Protein AF-A0A1G0LV54-F1 (afdb_monomer)

Secondary structure (DSSP, 8-state):
---EEEEEETTEEEEEEEEEEPSTT-EEEEEEEETT---EEEEEE--TT--HHHHHHHHHHHHHHHHHHHHSPPPP----------------------

Sequence (98 aa):
MQQTFQFWHGGRTYNCKVTELDGAASGLWWSFTLGSGSERYLPFRTARGDTQANVQERVIAYHTNFMTKRAAPPPPRNNVGRPPKAKVQQQQAAAAEE

Mean predicted aligned error: 12.92 Å

pLDDT: mean 76.14, std 16.53, range [32.03, 91.19]

Structure (mmCIF, N/CA/C/O backbone):
data_AF-A0A1G0LV54-F1
#
_entry.id   AF-A0A1G0LV54-F1
#
loop_
_atom_site.group_PDB
_atom_site.id
_atom_site.type_symbol
_atom_site.label_atom_id
_atom_site.label_alt_id
_atom_site.label_comp_id
_atom_site.label_asym_id
_atom_site.label_entity_id
_atom_site.label_seq_id
_atom_site.pdbx_PDB_ins_code
_atom_site.Cartn_x
_atom_site.Cartn_y
_atom_site.Cartn_z
_atom_site.occupancy
_atom_site.B_iso_or_equiv
_atom_site.auth_seq_id
_atom_site.auth_comp_id
_atom_site.auth_asym_id
_atom_site.auth_atom_id
_atom_site.pdbx_PDB_model_num
ATOM 1 N N . MET A 1 1 ? -3.989 0.751 20.444 1.00 47.25 1 MET A N 1
ATOM 2 C CA . MET A 1 1 ? -3.613 -0.637 20.089 1.00 47.25 1 MET A CA 1
ATOM 3 C C . MET A 1 1 ? -2.942 -0.591 18.729 1.00 47.25 1 MET A C 1
ATOM 5 O O . MET A 1 1 ? -3.557 -0.107 17.790 1.00 47.25 1 MET A O 1
ATOM 9 N N . GLN A 1 2 ? -1.674 -0.982 18.635 1.00 56.88 2 GLN A N 1
ATOM 10 C CA . GLN A 1 2 ? -0.923 -0.924 17.379 1.00 56.88 2 GLN A CA 1
ATOM 11 C C . GLN A 1 2 ? -1.306 -2.140 16.529 1.00 56.88 2 GLN A C 1
ATOM 13 O O . GLN A 1 2 ? -0.984 -3.267 16.895 1.00 56.88 2 GLN A O 1
ATOM 18 N N . GLN A 1 3 ? -2.037 -1.930 15.432 1.00 77.62 3 GLN A N 1
ATOM 19 C CA . GLN A 1 3 ? -2.328 -3.001 14.479 1.00 77.62 3 GLN A CA 1
ATOM 20 C C . GLN A 1 3 ? -1.126 -3.171 13.551 1.00 77.62 3 GLN A C 1
ATOM 22 O O . GLN A 1 3 ? -0.778 -2.258 12.801 1.00 77.62 3 GLN A O 1
ATOM 27 N N . THR A 1 4 ? -0.485 -4.335 13.629 1.00 85.75 4 THR A N 1
ATOM 28 C CA . THR A 1 4 ? 0.615 -4.746 12.755 1.00 85.75 4 THR A CA 1
ATOM 29 C C . THR A 1 4 ? 0.334 -6.142 12.223 1.00 85.75 4 THR A C 1
ATOM 31 O O . THR A 1 4 ? -0.141 -7.001 12.964 1.00 85.75 4 THR A O 1
ATOM 34 N N . PHE A 1 5 ? 0.614 -6.372 10.947 1.00 89.06 5 PHE A N 1
ATOM 35 C CA . PHE A 1 5 ? 0.503 -7.687 10.327 1.00 89.06 5 PHE A CA 1
ATOM 36 C C . PHE A 1 5 ? 1.466 -7.799 9.148 1.00 89.06 5 PHE A C 1
ATOM 38 O O . PHE A 1 5 ? 1.826 -6.803 8.516 1.00 89.06 5 PHE A O 1
ATOM 45 N N . GLN A 1 6 ? 1.866 -9.029 8.842 1.00 90.69 6 GLN A N 1
ATOM 46 C CA . GLN A 1 6 ? 2.692 -9.332 7.682 1.00 90.69 6 GLN A CA 1
ATOM 47 C C . GLN A 1 6 ? 1.948 -10.255 6.726 1.00 90.69 6 GLN A C 1
ATOM 49 O O . GLN A 1 6 ? 1.203 -11.135 7.158 1.00 90.69 6 GLN A O 1
ATOM 54 N N . PHE A 1 7 ? 2.173 -10.077 5.430 1.00 90.50 7 PHE A N 1
ATOM 55 C CA . PHE A 1 7 ? 1.662 -10.988 4.411 1.00 90.50 7 PHE A CA 1
ATOM 56 C C . PHE A 1 7 ? 2.662 -11.145 3.268 1.00 90.50 7 PHE A C 1
ATOM 58 O O . PHE A 1 7 ? 3.510 -10.284 3.031 1.00 90.50 7 PHE A O 1
ATOM 65 N N . TRP A 1 8 ? 2.563 -12.262 2.554 1.00 90.81 8 TRP A N 1
ATOM 66 C CA . TRP A 1 8 ? 3.368 -12.535 1.370 1.00 90.81 8 TRP A CA 1
ATOM 67 C C . TRP A 1 8 ? 2.549 -12.261 0.112 1.00 90.81 8 TRP A C 1
ATOM 69 O O . TRP A 1 8 ? 1.428 -12.750 -0.016 1.00 90.81 8 TRP A O 1
ATOM 79 N N . HIS A 1 9 ? 3.103 -11.504 -0.832 1.00 87.56 9 HIS A N 1
ATOM 80 C CA . HIS A 1 9 ? 2.459 -11.253 -2.119 1.00 87.56 9 HIS A CA 1
ATOM 81 C C . HIS A 1 9 ? 3.505 -11.036 -3.217 1.00 87.56 9 HIS A C 1
ATOM 83 O O . HIS A 1 9 ? 4.458 -10.282 -3.034 1.00 87.56 9 HIS A O 1
ATOM 89 N N . GLY A 1 10 ? 3.342 -11.698 -4.368 1.00 81.94 10 GLY A N 1
ATOM 90 C CA . GLY A 1 10 ? 4.208 -11.488 -5.538 1.00 81.94 10 GLY A CA 1
ATOM 91 C C . GLY A 1 10 ? 5.706 -11.711 -5.280 1.00 81.94 10 GLY A C 1
ATOM 92 O O . GLY A 1 10 ? 6.533 -10.988 -5.829 1.00 81.94 10 GLY A O 1
ATOM 93 N N . GLY A 1 11 ? 6.062 -12.658 -4.402 1.00 86.25 11 GLY A N 1
ATOM 94 C CA . GLY A 1 11 ? 7.459 -12.961 -4.059 1.00 86.25 11 GLY A CA 1
ATOM 95 C C . GLY A 1 11 ? 8.111 -11.971 -3.087 1.00 86.25 11 GLY A C 1
ATOM 96 O O . GLY A 1 11 ? 9.333 -11.962 -2.955 1.00 86.25 11 GLY A O 1
ATOM 97 N N . ARG A 1 12 ? 7.324 -11.112 -2.429 1.00 87.56 12 ARG A N 1
ATOM 98 C CA . ARG A 1 12 ? 7.800 -10.139 -1.440 1.00 87.56 12 ARG A CA 1
ATOM 99 C C . ARG A 1 12 ? 6.986 -10.241 -0.156 1.00 87.56 12 ARG A C 1
ATOM 101 O O . ARG A 1 12 ? 5.773 -10.447 -0.191 1.00 87.56 12 ARG A O 1
ATOM 108 N N . THR A 1 13 ? 7.653 -10.032 0.974 1.00 91.19 13 THR A N 1
ATOM 109 C CA . THR A 1 13 ? 6.994 -9.885 2.275 1.00 91.19 13 THR A CA 1
ATOM 110 C C . THR A 1 13 ? 6.621 -8.427 2.491 1.00 91.19 13 THR A C 1
ATOM 112 O O . THR A 1 13 ? 7.474 -7.547 2.386 1.00 91.19 13 THR A O 1
ATOM 115 N N . TYR A 1 14 ? 5.365 -8.172 2.823 1.00 90.12 14 TYR A N 1
ATOM 116 C CA . TYR A 1 14 ? 4.856 -6.859 3.193 1.00 90.12 14 TYR A CA 1
ATOM 117 C C . TYR A 1 14 ? 4.640 -6.836 4.698 1.00 90.12 14 TYR A C 1
ATOM 119 O O . TYR A 1 14 ? 3.874 -7.640 5.222 1.00 90.12 14 TYR A O 1
ATOM 127 N N . ASN A 1 15 ? 5.297 -5.907 5.384 1.00 90.62 15 ASN A N 1
ATOM 128 C CA . ASN A 1 15 ? 5.099 -5.659 6.806 1.00 90.62 15 ASN A CA 1
ATOM 129 C C . ASN A 1 15 ? 4.282 -4.381 6.958 1.00 90.62 15 ASN A C 1
ATOM 131 O O . ASN A 1 15 ? 4.806 -3.293 6.728 1.00 90.62 15 ASN A O 1
ATOM 135 N N . CYS A 1 16 ? 3.005 -4.507 7.311 1.00 89.44 16 CYS A N 1
ATOM 136 C CA . CYS A 1 16 ? 2.083 -3.387 7.465 1.00 89.44 16 CYS A CA 1
ATOM 137 C C . CYS A 1 16 ? 1.874 -3.073 8.942 1.00 89.44 16 CYS A C 1
ATOM 139 O O . CYS A 1 16 ? 1.642 -3.971 9.747 1.00 89.44 16 CYS A O 1
ATOM 141 N N . LYS A 1 17 ? 1.910 -1.791 9.297 1.00 89.44 17 LYS A N 1
ATOM 142 C CA . LYS A 1 17 ? 1.622 -1.316 10.648 1.00 89.44 17 LYS A CA 1
ATOM 143 C C . LYS A 1 17 ? 0.959 0.051 10.631 1.00 89.44 17 LYS A C 1
ATOM 145 O O . LYS A 1 17 ? 1.294 0.901 9.799 1.00 89.44 17 LYS A O 1
ATOM 150 N N . VAL A 1 18 ? 0.078 0.284 11.593 1.00 89.00 18 VAL A N 1
ATOM 151 C CA . VAL A 1 18 ? -0.440 1.624 11.865 1.00 89.00 18 VAL A CA 1
ATOM 152 C C . VAL A 1 18 ? 0.651 2.437 12.555 1.00 89.00 18 VAL A C 1
ATOM 154 O O . VAL A 1 18 ? 1.140 2.054 13.617 1.00 89.00 18 VAL A O 1
ATOM 157 N N . THR A 1 19 ? 1.042 3.545 11.935 1.00 87.50 19 THR A N 1
ATOM 158 C CA . THR A 1 19 ? 1.951 4.534 12.518 1.00 87.50 19 THR A CA 1
ATOM 159 C C . THR A 1 19 ? 1.155 5.801 12.789 1.00 87.50 19 THR A C 1
ATOM 161 O O . THR A 1 19 ? 0.464 6.305 11.904 1.00 87.50 19 THR A O 1
ATOM 164 N N . GLU A 1 20 ? 1.248 6.306 14.012 1.00 86.25 20 GLU A N 1
ATOM 165 C CA . GLU A 1 20 ? 0.765 7.640 14.341 1.00 86.25 20 GLU A CA 1
ATOM 166 C C . GLU A 1 20 ? 1.786 8.666 13.846 1.00 86.25 20 GLU A C 1
ATOM 168 O O . GLU A 1 20 ? 2.991 8.516 14.062 1.00 86.25 20 GLU A O 1
ATOM 173 N N . LEU A 1 21 ? 1.307 9.649 13.093 1.00 83.31 21 LEU A N 1
ATOM 174 C CA . LEU A 1 21 ? 2.087 10.790 12.646 1.00 83.31 21 LEU A CA 1
ATOM 175 C C . LEU A 1 21 ? 1.743 11.988 13.523 1.00 83.31 21 LEU A C 1
ATOM 177 O O . LEU A 1 21 ? 0.567 12.271 13.756 1.00 83.31 21 LEU A O 1
ATOM 181 N N . ASP A 1 22 ? 2.772 12.726 13.916 1.00 78.69 22 ASP A N 1
ATOM 182 C CA . ASP A 1 22 ? 2.656 14.025 14.565 1.00 78.69 22 ASP A CA 1
ATOM 183 C C . ASP A 1 22 ? 2.948 15.146 13.554 1.00 78.69 22 ASP A C 1
ATOM 185 O O . ASP A 1 22 ? 3.802 15.009 12.675 1.00 78.69 22 ASP A O 1
ATOM 189 N N . GLY A 1 23 ? 2.221 16.264 13.652 1.00 74.31 23 GLY A N 1
ATOM 190 C CA . GLY A 1 23 ? 2.396 17.443 12.790 1.00 74.31 23 GLY A CA 1
ATOM 191 C C . GLY A 1 23 ? 1.260 17.675 11.785 1.00 74.31 23 GLY A C 1
ATOM 192 O O . GLY A 1 23 ? 0.105 17.355 12.048 1.00 74.31 23 GLY A O 1
ATOM 193 N N . ALA A 1 24 ? 1.566 18.267 10.624 1.00 69.62 24 ALA A N 1
ATOM 194 C CA . ALA A 1 24 ? 0.556 18.700 9.642 1.00 69.62 24 ALA A CA 1
ATOM 195 C C . ALA A 1 24 ? -0.317 17.554 9.084 1.00 69.62 24 ALA A C 1
ATOM 197 O O . ALA A 1 24 ? -1.451 17.778 8.668 1.00 69.62 24 ALA A O 1
ATOM 198 N N . ALA A 1 25 ? 0.200 16.324 9.103 1.00 71.25 25 ALA A N 1
ATOM 199 C CA . ALA A 1 25 ? -0.506 15.103 8.721 1.00 71.25 25 ALA A CA 1
ATOM 200 C C . ALA A 1 25 ? -0.889 14.261 9.951 1.00 71.25 25 ALA A C 1
ATOM 202 O O . ALA A 1 25 ? -0.817 13.032 9.902 1.00 71.25 25 ALA A O 1
ATOM 203 N N . SER A 1 26 ? -1.260 14.923 11.052 1.00 81.19 26 SER A N 1
ATOM 204 C CA . SER A 1 26 ? -1.507 14.284 12.344 1.00 81.19 26 SER A CA 1
ATOM 205 C C . SER A 1 26 ? -2.489 13.115 12.263 1.00 81.19 26 SER A C 1
ATOM 207 O O . SER A 1 26 ? -3.426 13.121 11.466 1.00 81.19 26 SER A O 1
ATOM 209 N N . GLY A 1 27 ? -2.304 12.094 13.093 1.00 84.75 27 GLY A N 1
ATOM 210 C CA . GLY A 1 27 ? -3.230 10.969 13.227 1.00 84.75 27 GLY A CA 1
ATOM 211 C C . GLY A 1 27 ? -2.681 9.653 12.691 1.00 84.75 27 GLY A C 1
ATOM 212 O O . GLY A 1 27 ? -1.488 9.495 12.458 1.00 84.75 27 GLY A O 1
ATOM 213 N N . LEU A 1 28 ? -3.569 8.676 12.530 1.00 88.12 28 LEU A N 1
ATOM 214 C CA . LEU A 1 28 ? -3.194 7.294 12.255 1.00 88.12 28 LEU A CA 1
ATOM 215 C C . LEU A 1 28 ? -3.084 7.033 10.750 1.00 88.12 28 LEU A C 1
ATOM 217 O O . LEU A 1 28 ? -4.015 7.285 9.979 1.00 88.12 28 LEU A O 1
ATOM 221 N N . TRP A 1 29 ? -1.943 6.495 10.334 1.00 90.62 29 TRP A N 1
ATOM 222 C CA . TRP A 1 29 ? -1.656 6.156 8.944 1.00 90.62 29 TRP A CA 1
ATOM 223 C C . TRP A 1 29 ? -1.239 4.704 8.808 1.00 90.62 29 TRP A C 1
ATOM 225 O O . TRP A 1 29 ? -0.479 4.176 9.623 1.00 90.62 29 TRP A O 1
ATOM 235 N N . TRP A 1 30 ? -1.694 4.064 7.734 1.00 90.12 30 TRP A N 1
ATOM 236 C CA . TRP A 1 30 ? -1.148 2.774 7.352 1.00 90.12 30 TRP A CA 1
ATOM 237 C C . TRP A 1 30 ? 0.229 2.990 6.758 1.00 90.12 30 TRP A C 1
ATOM 239 O O . TRP A 1 30 ? 0.394 3.715 5.780 1.00 90.12 30 TRP A O 1
ATOM 249 N N . SER A 1 31 ? 1.219 2.355 7.371 1.00 89.56 31 SER A N 1
ATOM 250 C CA . SER A 1 31 ? 2.586 2.330 6.884 1.00 89.56 31 SER A CA 1
ATOM 251 C C . SER A 1 31 ? 2.994 0.907 6.550 1.00 89.56 31 SER A C 1
ATOM 253 O O . SER A 1 31 ? 2.578 -0.023 7.240 1.00 89.56 31 SER A O 1
ATOM 255 N N . PHE A 1 32 ? 3.816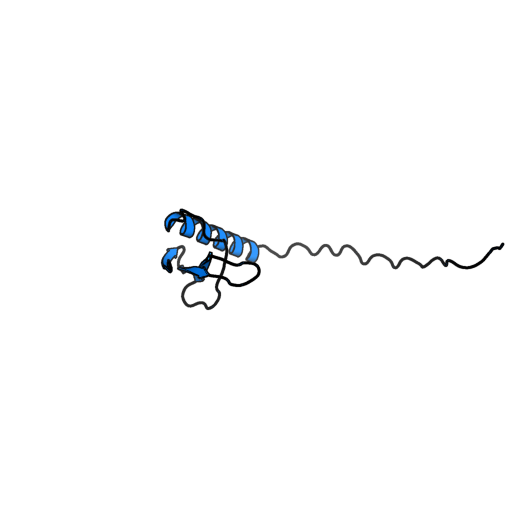 0.719 5.524 1.00 90.94 32 PHE A N 1
ATOM 256 C CA . PHE A 1 32 ? 4.361 -0.601 5.232 1.00 90.94 32 PHE A CA 1
ATOM 257 C C . PHE A 1 32 ? 5.820 -0.556 4.789 1.00 90.94 32 PHE A C 1
ATOM 259 O O . PHE A 1 32 ? 6.290 0.449 4.250 1.00 90.94 32 PHE A O 1
ATOM 266 N N . THR A 1 33 ? 6.523 -1.659 5.029 1.00 90.25 33 THR A N 1
ATOM 267 C CA . THR A 1 33 ? 7.882 -1.917 4.542 1.00 90.25 33 THR A CA 1
ATOM 268 C C . THR A 1 33 ? 7.915 -3.226 3.758 1.00 90.25 33 THR A C 1
ATOM 270 O O . THR A 1 33 ? 7.093 -4.123 3.967 1.00 90.25 33 THR A O 1
ATOM 273 N N . LEU A 1 34 ? 8.859 -3.331 2.824 1.00 88.62 34 LEU A N 1
ATOM 274 C CA . LEU A 1 34 ? 9.071 -4.529 2.014 1.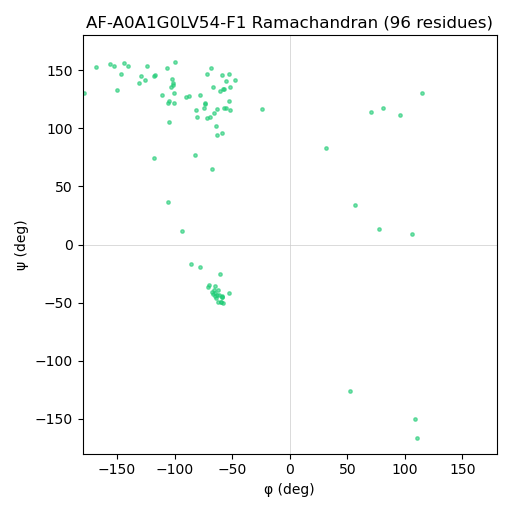00 88.62 34 LEU A CA 1
ATOM 275 C C . LEU A 1 34 ? 10.256 -5.321 2.569 1.00 88.62 34 LEU A C 1
ATOM 277 O O . LEU A 1 34 ? 11.369 -4.800 2.622 1.00 88.62 34 LEU A O 1
ATOM 281 N N . GLY A 1 35 ? 10.033 -6.579 2.948 1.00 83.56 35 GLY A N 1
ATOM 282 C CA . GLY A 1 35 ? 11.073 -7.487 3.436 1.00 83.56 35 GLY A CA 1
ATOM 283 C C . GLY A 1 35 ? 11.897 -6.885 4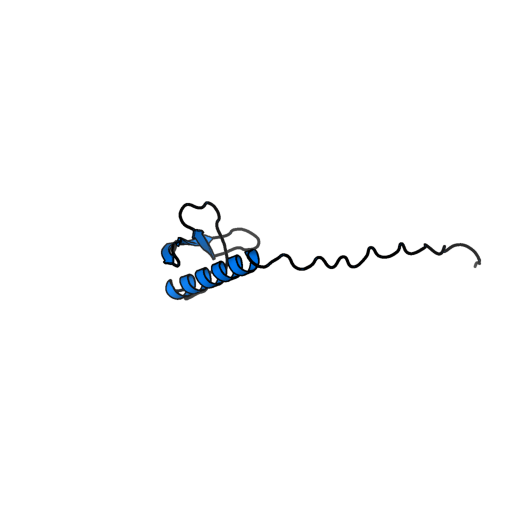.578 1.00 83.56 35 GLY A C 1
ATOM 284 O O . GLY A 1 35 ? 11.340 -6.434 5.578 1.00 83.56 35 GLY A O 1
ATOM 285 N N . SER A 1 36 ? 13.220 -6.874 4.401 1.00 75.00 36 SER A N 1
ATOM 286 C CA . SER A 1 36 ? 14.215 -6.270 5.301 1.00 75.00 36 SER A CA 1
ATOM 287 C C . SER A 1 36 ? 14.592 -4.827 4.931 1.00 75.00 36 SER A C 1
ATOM 289 O O . SER A 1 36 ? 15.573 -4.291 5.443 1.00 75.00 36 SER A O 1
ATOM 291 N N . GLY A 1 37 ? 13.847 -4.191 4.023 1.00 72.88 37 GLY A N 1
ATOM 292 C CA . GLY A 1 37 ? 14.117 -2.826 3.586 1.00 72.88 37 GLY A CA 1
ATOM 293 C C . GLY A 1 37 ? 13.857 -1.780 4.674 1.00 72.88 37 GLY A C 1
ATOM 294 O O . GLY A 1 37 ? 12.991 -1.947 5.534 1.00 72.88 37 GLY A O 1
ATOM 295 N N . SER A 1 38 ? 14.586 -0.664 4.595 1.00 75.88 38 SER A N 1
ATOM 296 C CA . SER A 1 38 ? 14.410 0.510 5.462 1.00 75.88 38 SER A CA 1
ATOM 297 C C . SER A 1 38 ? 13.343 1.487 4.956 1.00 75.88 38 SER A C 1
ATOM 299 O O . SER A 1 38 ? 12.872 2.333 5.717 1.00 75.88 38 SER A O 1
ATOM 301 N N . GLU A 1 39 ? 12.945 1.381 3.686 1.00 79.00 39 GLU A N 1
ATOM 302 C CA . GLU A 1 39 ? 12.006 2.315 3.069 1.00 79.00 39 GLU A CA 1
ATOM 303 C C . GLU A 1 39 ? 10.576 2.051 3.560 1.00 79.00 39 GLU A C 1
ATOM 305 O O . GLU A 1 39 ? 10.011 0.969 3.369 1.00 79.00 39 GLU A O 1
ATOM 310 N N . ARG A 1 40 ? 10.006 3.053 4.237 1.00 84.31 40 ARG A N 1
ATOM 311 C CA . ARG A 1 40 ? 8.644 3.035 4.773 1.00 84.31 40 ARG A CA 1
ATOM 312 C C . ARG A 1 40 ? 7.748 3.897 3.902 1.00 84.31 40 ARG A C 1
ATOM 314 O O . ARG A 1 40 ? 7.975 5.098 3.777 1.00 84.31 40 ARG A O 1
ATOM 321 N N . TYR A 1 41 ? 6.680 3.303 3.396 1.00 85.50 41 TYR A N 1
ATOM 322 C CA . TYR A 1 41 ? 5.660 4.021 2.641 1.00 85.50 41 TYR A CA 1
ATOM 323 C C . TYR A 1 41 ? 4.447 4.291 3.524 1.00 85.50 41 TYR A C 1
ATOM 325 O O . TYR A 1 41 ? 4.034 3.406 4.271 1.00 85.50 41 TYR A O 1
ATOM 333 N N . LEU A 1 42 ? 3.869 5.492 3.420 1.00 86.25 42 LEU A N 1
ATOM 334 C CA . LEU A 1 42 ? 2.627 5.888 4.095 1.00 86.25 42 LEU A CA 1
ATOM 335 C C . LEU A 1 42 ? 1.550 6.223 3.052 1.00 86.25 42 LEU A C 1
ATOM 337 O O . LEU A 1 42 ? 1.297 7.395 2.778 1.00 86.25 42 LEU A O 1
ATOM 341 N N . PRO A 1 43 ? 0.959 5.210 2.396 1.00 80.62 43 PRO A N 1
ATOM 342 C CA . PRO A 1 43 ? 0.089 5.431 1.245 1.00 80.62 43 PRO A CA 1
ATOM 343 C C . PRO A 1 43 ? -1.258 6.084 1.590 1.00 80.62 43 PRO A C 1
ATOM 345 O O . PRO A 1 43 ? -1.770 6.855 0.781 1.00 80.62 43 PRO A O 1
ATOM 348 N N . PHE A 1 44 ? -1.860 5.779 2.746 1.00 83.88 44 PHE A N 1
ATOM 349 C CA . PHE A 1 44 ? -3.175 6.308 3.121 1.00 83.88 44 PHE A CA 1
ATOM 350 C C . PHE A 1 44 ? -3.405 6.330 4.639 1.00 83.88 44 PHE A C 1
ATOM 352 O O . PHE A 1 44 ? -2.815 5.563 5.403 1.00 83.88 44 PHE A O 1
ATOM 359 N N . ARG A 1 45 ? -4.299 7.228 5.063 1.00 87.31 45 ARG A N 1
ATOM 360 C CA . ARG A 1 45 ? -4.757 7.385 6.450 1.00 87.31 45 ARG A CA 1
ATOM 361 C C . ARG A 1 45 ? -5.663 6.215 6.845 1.00 87.31 45 ARG A C 1
ATOM 363 O O . ARG A 1 45 ? -6.396 5.705 5.995 1.00 87.31 45 ARG A O 1
ATOM 370 N N . THR A 1 46 ? -5.624 5.796 8.109 1.00 86.19 46 THR A N 1
ATOM 371 C CA . THR A 1 46 ? -6.503 4.722 8.596 1.00 86.19 46 THR A CA 1
ATOM 372 C C . THR A 1 46 ? -7.955 5.188 8.586 1.00 86.19 46 THR A C 1
ATOM 374 O O . THR A 1 46 ? -8.258 6.292 9.049 1.00 86.19 46 THR A O 1
ATOM 377 N N . ALA A 1 47 ? -8.853 4.338 8.112 1.00 82.94 47 ALA A N 1
ATOM 378 C CA . ALA A 1 47 ? -10.288 4.537 8.149 1.00 82.94 47 ALA A CA 1
ATOM 379 C C . ALA A 1 47 ? -10.939 3.628 9.198 1.00 82.94 47 ALA A C 1
ATOM 381 O O . ALA A 1 47 ? -10.472 2.532 9.519 1.00 82.94 47 ALA A O 1
ATOM 382 N N . ARG A 1 48 ? -12.067 4.089 9.737 1.00 75.44 48 ARG A N 1
ATOM 383 C CA . ARG A 1 48 ? -12.856 3.331 10.705 1.00 75.44 48 ARG A CA 1
ATOM 384 C C . ARG A 1 48 ? -13.538 2.171 9.970 1.00 75.44 48 ARG A C 1
ATOM 386 O O . ARG A 1 48 ? -14.430 2.404 9.163 1.00 75.44 48 ARG A O 1
ATOM 393 N N . GLY A 1 49 ? -13.082 0.945 10.229 1.00 80.62 49 GLY A N 1
ATOM 394 C CA . GLY A 1 49 ? -13.496 -0.256 9.492 1.00 80.62 49 GLY A CA 1
ATOM 395 C C . GLY A 1 49 ? -12.439 -0.805 8.530 1.00 80.62 49 GLY A C 1
ATOM 396 O O . GLY A 1 49 ? -12.747 -1.717 7.766 1.00 80.62 49 GLY A O 1
ATOM 397 N N . ASP A 1 50 ? -11.204 -0.290 8.560 1.00 81.25 50 ASP A N 1
ATOM 398 C CA . ASP A 1 50 ? -10.094 -0.944 7.867 1.00 81.25 50 ASP A CA 1
ATOM 399 C C . ASP A 1 50 ? -9.933 -2.382 8.375 1.00 81.25 50 ASP A C 1
ATOM 401 O O . ASP A 1 50 ? -9.647 -2.635 9.547 1.00 81.25 50 ASP A O 1
ATOM 405 N N . THR A 1 51 ? -10.126 -3.331 7.466 1.00 85.69 51 THR A N 1
ATOM 406 C CA . THR A 1 51 ? -9.837 -4.744 7.687 1.00 85.69 51 THR A CA 1
ATOM 407 C C . THR A 1 51 ? -8.496 -5.092 7.060 1.00 85.69 51 THR A C 1
ATOM 409 O O . THR A 1 51 ? -8.050 -4.447 6.109 1.00 85.69 51 THR A O 1
ATOM 412 N N . GLN A 1 52 ? -7.867 -6.158 7.554 1.00 84.12 52 GLN A N 1
ATOM 413 C CA . GLN A 1 52 ? -6.604 -6.650 7.004 1.00 84.12 52 GLN A CA 1
ATOM 414 C C . GLN A 1 52 ? -6.686 -6.881 5.484 1.00 84.12 52 GLN A C 1
ATOM 416 O O . GLN A 1 52 ? -5.774 -6.486 4.763 1.00 84.12 52 GLN A O 1
ATOM 421 N N . ALA A 1 53 ? -7.793 -7.452 4.996 1.00 87.00 53 ALA A N 1
ATOM 422 C CA . ALA A 1 53 ? -8.002 -7.724 3.574 1.00 87.00 53 ALA A CA 1
ATOM 423 C C . ALA A 1 53 ? -8.058 -6.438 2.729 1.00 87.00 53 ALA A C 1
ATOM 425 O O . ALA A 1 53 ? -7.378 -6.343 1.709 1.00 87.00 53 ALA A O 1
ATOM 426 N N . ASN A 1 54 ? -8.802 -5.423 3.184 1.00 88.50 54 ASN A N 1
ATOM 427 C CA . ASN A 1 54 ? -8.920 -4.152 2.466 1.00 88.50 54 ASN A CA 1
ATOM 428 C C . ASN A 1 54 ? -7.582 -3.392 2.448 1.00 88.50 54 ASN A C 1
ATOM 430 O O . ASN A 1 54 ? -7.147 -2.879 1.418 1.00 88.50 54 ASN A O 1
ATOM 434 N N . VAL A 1 55 ? -6.874 -3.367 3.582 1.00 88.12 55 VAL A N 1
ATOM 435 C CA . VAL A 1 55 ? -5.553 -2.727 3.674 1.00 88.12 55 VAL A CA 1
ATOM 436 C C . VAL A 1 55 ? -4.545 -3.434 2.768 1.00 88.12 55 VAL A C 1
ATOM 438 O O . VAL A 1 55 ? -3.804 -2.763 2.051 1.00 88.12 55 VAL A O 1
ATOM 441 N N . GLN A 1 56 ? -4.544 -4.770 2.750 1.00 89.38 56 GLN A N 1
ATOM 442 C CA . GLN A 1 56 ? -3.687 -5.566 1.874 1.00 89.38 56 GLN A CA 1
ATOM 443 C C . GLN A 1 56 ? -3.921 -5.230 0.395 1.00 89.38 56 GLN A C 1
ATOM 445 O O . GLN A 1 56 ? -2.957 -4.930 -0.312 1.00 89.38 56 GLN A O 1
ATOM 450 N N . GLU A 1 57 ? -5.174 -5.219 -0.066 1.00 90.44 57 GLU A N 1
ATOM 451 C CA . GLU A 1 57 ? -5.510 -4.895 -1.458 1.00 90.44 57 GLU A CA 1
ATOM 452 C C . GLU A 1 57 ? -5.032 -3.487 -1.843 1.00 90.44 57 GLU A C 1
ATOM 454 O O . GLU A 1 57 ? -4.366 -3.303 -2.867 1.00 90.44 57 GLU A O 1
ATOM 459 N N . ARG A 1 58 ? -5.272 -2.494 -0.979 1.00 90.12 58 ARG A N 1
ATOM 460 C CA . ARG A 1 58 ? -4.854 -1.105 -1.220 1.00 90.12 58 ARG A CA 1
ATOM 461 C C . ARG A 1 58 ? -3.334 -0.941 -1.231 1.00 90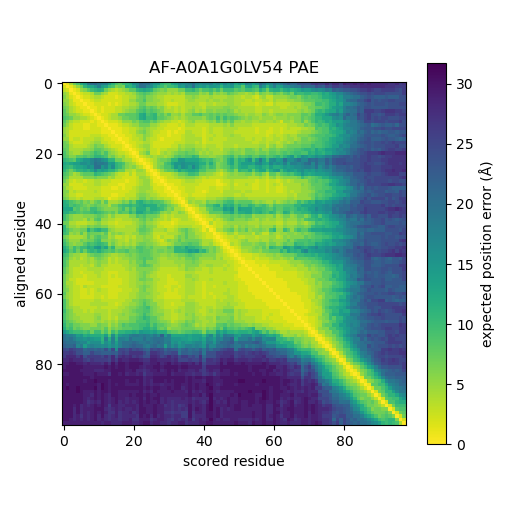.12 58 ARG A C 1
ATOM 463 O O . ARG A 1 58 ? -2.814 -0.188 -2.056 1.00 90.12 58 ARG A O 1
ATOM 470 N N . VAL A 1 59 ? -2.610 -1.638 -0.352 1.00 89.69 59 VAL A N 1
ATOM 471 C CA . VAL A 1 59 ? -1.134 -1.635 -0.323 1.00 89.69 59 VAL A CA 1
ATOM 472 C C . VAL A 1 59 ? -0.565 -2.258 -1.598 1.00 89.69 59 VAL A C 1
ATOM 474 O O . VAL A 1 59 ? 0.349 -1.688 -2.201 1.00 89.69 59 VAL A O 1
ATOM 477 N N . ILE A 1 60 ? -1.125 -3.385 -2.045 1.00 89.25 60 ILE A N 1
ATOM 478 C CA . ILE A 1 60 ? -0.722 -4.042 -3.294 1.00 89.25 60 ILE A CA 1
ATOM 479 C C . ILE A 1 60 ? -0.986 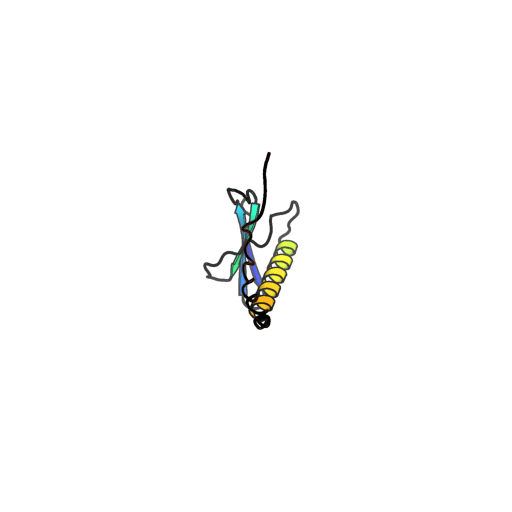-3.114 -4.483 1.00 89.25 60 ILE A C 1
ATOM 481 O O . ILE A 1 60 ? -0.075 -2.870 -5.274 1.00 89.25 60 ILE A O 1
ATOM 485 N N . ALA A 1 61 ? -2.189 -2.543 -4.585 1.00 90.50 61 ALA A N 1
ATOM 486 C CA . ALA A 1 61 ? -2.554 -1.623 -5.660 1.00 90.50 61 ALA A CA 1
ATOM 487 C C . ALA A 1 61 ? -1.640 -0.386 -5.700 1.00 90.50 61 ALA A C 1
ATOM 489 O O . ALA A 1 61 ? -1.154 -0.003 -6.768 1.00 90.50 61 ALA A O 1
ATOM 490 N N . TYR A 1 62 ? -1.348 0.206 -4.536 1.00 90.19 62 TYR A N 1
ATOM 491 C CA . TYR A 1 62 ? -0.414 1.325 -4.418 1.00 90.19 62 TYR A CA 1
ATOM 492 C C . TYR A 1 62 ? 0.985 0.947 -4.913 1.00 90.19 62 TYR A C 1
ATOM 494 O O . TYR 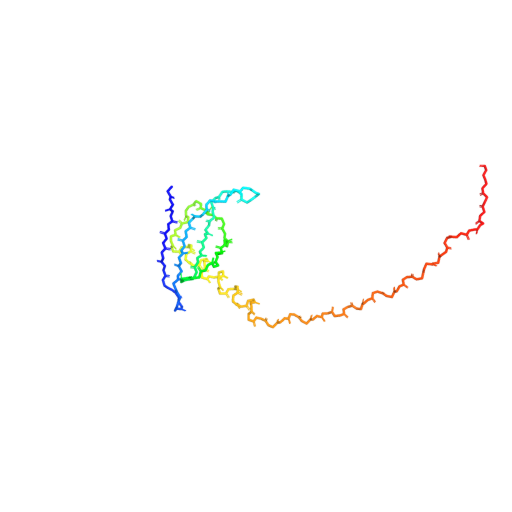A 1 62 ? 1.560 1.660 -5.736 1.00 90.19 62 TYR A O 1
ATOM 502 N N . HIS A 1 63 ? 1.523 -0.183 -4.448 1.00 86.94 63 HIS A N 1
ATOM 503 C CA . HIS A 1 63 ? 2.864 -0.625 -4.819 1.00 86.94 63 HIS A CA 1
ATOM 504 C C . HIS A 1 63 ? 2.965 -0.961 -6.313 1.00 86.94 63 HIS A C 1
ATOM 506 O O . HIS A 1 63 ? 3.931 -0.564 -6.964 1.00 86.94 63 HIS A O 1
ATOM 512 N N . THR A 1 64 ? 1.960 -1.633 -6.878 1.00 88.62 64 THR A N 1
ATOM 513 C CA . THR A 1 64 ? 1.896 -1.917 -8.318 1.00 88.62 64 THR A CA 1
ATOM 514 C C . THR A 1 64 ? 1.894 -0.623 -9.123 1.00 88.62 64 THR A C 1
ATOM 516 O O . THR A 1 64 ? 2.739 -0.461 -9.997 1.00 88.62 64 THR A O 1
ATOM 519 N N . ASN A 1 65 ? 1.038 0.344 -8.778 1.00 88.31 65 ASN A N 1
ATOM 520 C CA . ASN A 1 65 ? 0.997 1.639 -9.461 1.00 88.31 65 ASN A CA 1
ATOM 521 C C . ASN A 1 65 ? 2.321 2.413 -9.317 1.00 88.31 65 ASN A C 1
ATOM 523 O O . ASN A 1 65 ? 2.800 3.022 -10.271 1.00 88.31 65 ASN A O 1
ATOM 527 N N . PHE A 1 66 ? 2.952 2.364 -8.141 1.00 85.81 66 PHE A N 1
ATOM 528 C CA . PHE A 1 66 ? 4.264 2.972 -7.919 1.00 85.81 66 PHE A CA 1
ATOM 529 C C . PHE A 1 66 ? 5.340 2.356 -8.823 1.00 85.81 66 PHE A C 1
ATOM 531 O O . PHE A 1 66 ? 6.118 3.086 -9.439 1.00 85.81 66 PHE A O 1
ATOM 538 N N . MET A 1 67 ? 5.347 1.028 -8.964 1.00 85.56 67 MET A N 1
ATOM 539 C CA . MET A 1 67 ? 6.261 0.328 -9.869 1.00 85.56 67 MET A CA 1
ATOM 540 C C . MET A 1 67 ? 5.958 0.629 -11.336 1.00 85.56 67 MET A C 1
ATOM 542 O O . MET A 1 67 ? 6.891 0.885 -12.091 1.00 85.56 67 MET A O 1
ATOM 546 N N . THR A 1 68 ? 4.686 0.693 -11.737 1.00 86.62 68 THR A N 1
ATOM 547 C CA . THR A 1 68 ? 4.292 1.100 -13.095 1.00 86.62 68 THR A CA 1
ATOM 548 C C . THR A 1 68 ? 4.786 2.508 -13.417 1.00 86.62 68 THR A C 1
ATOM 550 O O . THR A 1 68 ? 5.372 2.721 -14.473 1.00 86.62 68 THR A O 1
ATOM 553 N N . LYS A 1 69 ? 4.627 3.464 -12.494 1.00 84.50 69 LYS A N 1
ATOM 554 C CA . LYS A 1 69 ? 5.132 4.837 -12.663 1.00 84.50 69 LYS A CA 1
ATOM 555 C C . LYS A 1 69 ? 6.655 4.905 -12.724 1.00 84.50 69 LYS A C 1
ATOM 557 O O . LYS A 1 69 ? 7.186 5.722 -13.464 1.00 84.50 69 LYS A O 1
ATOM 562 N N . ARG A 1 70 ? 7.357 4.061 -11.961 1.00 82.12 70 ARG A N 1
ATOM 563 C CA . ARG A 1 70 ? 8.824 3.955 -12.016 1.00 82.12 70 ARG A CA 1
ATOM 564 C C . ARG A 1 70 ? 9.328 3.305 -13.302 1.00 82.12 70 ARG A C 1
ATOM 566 O O . ARG A 1 70 ? 10.389 3.683 -13.780 1.00 82.12 70 ARG A O 1
ATOM 573 N N . ALA A 1 71 ? 8.606 2.312 -13.811 1.00 85.12 71 ALA A N 1
ATOM 574 C CA . ALA A 1 71 ? 8.943 1.612 -15.045 1.00 85.12 71 ALA A CA 1
ATOM 575 C C . ALA A 1 71 ? 8.558 2.415 -16.297 1.00 85.12 71 ALA A C 1
ATOM 577 O O . ALA A 1 71 ? 9.080 2.144 -17.376 1.00 85.12 71 ALA A O 1
ATOM 578 N N . ALA A 1 72 ? 7.650 3.387 -16.165 1.00 80.12 72 ALA A N 1
ATOM 579 C CA . ALA A 1 72 ? 7.282 4.265 -17.259 1.00 80.12 72 ALA A CA 1
ATOM 580 C C . ALA A 1 72 ? 8.513 5.056 -17.739 1.00 80.12 72 ALA A C 1
ATOM 582 O O . ALA A 1 72 ? 9.239 5.624 -16.915 1.00 80.12 72 ALA A O 1
ATOM 583 N N . PRO A 1 73 ? 8.762 5.117 -19.059 1.00 74.75 73 PRO A N 1
ATOM 584 C CA . PRO A 1 73 ? 9.817 5.961 -19.593 1.00 74.75 73 PRO A CA 1
ATOM 585 C C . PRO A 1 73 ? 9.557 7.425 -19.202 1.00 74.75 73 PRO A C 1
ATOM 587 O O . PRO A 1 73 ? 8.393 7.836 -19.117 1.00 74.75 73 PRO A O 1
ATOM 590 N N . PRO A 1 74 ? 10.614 8.224 -18.954 1.00 71.44 74 PRO A N 1
ATOM 591 C CA . PRO A 1 74 ? 10.457 9.632 -18.626 1.00 71.44 74 PRO A CA 1
ATOM 592 C C . PRO A 1 74 ? 9.581 10.315 -19.680 1.00 71.44 74 PRO A C 1
ATOM 594 O O . PRO A 1 74 ? 9.794 10.072 -20.874 1.00 71.44 74 PRO A O 1
ATOM 597 N N . PRO A 1 75 ? 8.613 11.161 -19.280 1.00 70.50 75 PRO A N 1
ATOM 598 C CA . PRO A 1 75 ? 7.839 11.907 -20.256 1.00 70.50 75 PRO A CA 1
ATOM 599 C C . PRO A 1 75 ? 8.810 12.693 -21.148 1.00 70.50 75 PRO A C 1
ATOM 601 O O . PRO A 1 75 ? 9.819 13.203 -20.638 1.00 70.50 75 PRO A O 1
ATOM 604 N N . PRO A 1 76 ? 8.547 12.785 -22.466 1.00 71.00 76 PRO A N 1
ATOM 605 C CA . PRO A 1 76 ? 9.376 13.588 -23.348 1.00 71.00 76 PRO A CA 1
ATOM 606 C C . PRO A 1 76 ? 9.473 14.989 -22.747 1.00 71.00 76 PRO A C 1
ATOM 608 O O . PRO A 1 76 ? 8.462 15.622 -22.440 1.00 71.00 76 PRO A O 1
ATOM 611 N N . ARG A 1 77 ? 10.703 15.453 -22.499 1.00 68.56 77 ARG A N 1
ATOM 612 C CA . ARG A 1 77 ? 10.933 16.825 -22.048 1.00 68.56 77 ARG A CA 1
ATOM 613 C C . ARG A 1 77 ? 10.470 17.714 -23.186 1.00 68.56 77 ARG A C 1
ATOM 615 O O . ARG A 1 77 ? 11.180 17.860 -24.180 1.00 68.56 77 ARG A O 1
ATOM 622 N N . ASN A 1 78 ? 9.287 18.299 -23.045 1.00 65.81 78 ASN A N 1
ATOM 623 C CA . ASN A 1 78 ? 8.898 19.414 -23.882 1.00 65.81 78 ASN A CA 1
ATOM 624 C C . ASN A 1 78 ? 9.892 20.534 -23.560 1.00 65.81 78 ASN A C 1
ATOM 626 O O . ASN A 1 78 ? 9.718 21.279 -22.596 1.00 65.81 78 ASN A O 1
ATOM 630 N N . ASN A 1 79 ? 10.959 20.628 -24.354 1.00 62.56 79 ASN A N 1
ATOM 631 C CA . ASN A 1 79 ? 11.790 21.816 -24.466 1.00 62.56 79 ASN A CA 1
ATOM 632 C C . ASN A 1 79 ? 10.924 22.901 -25.128 1.00 62.56 79 ASN A C 1
ATOM 634 O O . ASN A 1 79 ? 11.167 23.299 -26.264 1.00 62.56 79 ASN A O 1
ATOM 638 N N . VAL A 1 80 ? 9.858 23.332 -24.445 1.00 61.47 80 VAL A N 1
ATOM 639 C CA . VAL A 1 80 ? 9.133 24.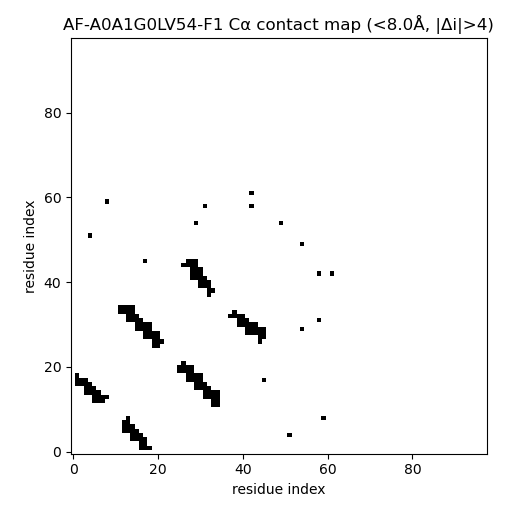541 -24.814 1.00 61.47 80 VAL A CA 1
ATOM 640 C C . VAL A 1 80 ? 10.127 25.657 -24.568 1.00 61.47 80 VAL A C 1
ATOM 642 O O . VAL A 1 80 ? 10.614 25.841 -23.451 1.00 61.47 80 VAL A O 1
ATOM 645 N N . GLY A 1 81 ? 10.532 26.275 -25.671 1.00 54.62 81 GLY A N 1
ATOM 646 C CA . GLY A 1 81 ? 11.652 27.185 -25.735 1.00 54.62 81 GLY A CA 1
ATOM 647 C C . GLY A 1 81 ? 11.622 28.218 -24.621 1.00 54.62 81 GLY A C 1
ATOM 648 O O . GLY A 1 81 ? 10.585 28.774 -24.267 1.00 54.62 81 GLY A O 1
ATOM 649 N N . ARG A 1 82 ? 12.821 28.498 -24.115 1.00 58.09 82 ARG A N 1
ATOM 650 C CA . ARG A 1 82 ? 13.203 29.804 -23.589 1.00 58.09 82 ARG A CA 1
ATOM 651 C C . ARG A 1 82 ? 12.328 30.897 -24.232 1.00 58.09 82 ARG A C 1
ATOM 653 O O . ARG A 1 82 ? 12.424 31.060 -25.451 1.00 58.09 82 ARG A O 1
ATOM 660 N N . PRO A 1 83 ? 11.504 31.639 -23.473 1.00 60.19 83 PRO A N 1
ATOM 661 C CA . PRO A 1 83 ? 10.810 32.778 -24.050 1.00 60.19 83 PRO A CA 1
ATOM 662 C C . PRO A 1 83 ? 11.871 33.737 -24.618 1.00 60.19 83 PRO A C 1
ATOM 664 O O . PRO A 1 83 ? 12.891 33.969 -23.951 1.00 60.19 83 PRO A O 1
ATOM 667 N N . PRO A 1 84 ? 11.716 34.260 -25.849 1.00 56.56 84 PRO A N 1
ATOM 668 C CA . PRO A 1 84 ? 12.618 35.291 -26.337 1.00 56.56 84 PRO A CA 1
ATOM 669 C C . PRO A 1 84 ? 12.568 36.461 -25.351 1.00 56.56 84 PRO A C 1
ATOM 671 O O . PRO A 1 84 ? 11.495 36.851 -24.893 1.00 56.56 84 PRO A O 1
ATOM 674 N N . LYS A 1 85 ? 13.743 36.987 -24.977 1.00 53.91 85 LYS A N 1
ATOM 675 C CA . LYS A 1 85 ? 13.852 38.144 -24.083 1.00 53.91 85 LYS A CA 1
ATOM 676 C C . LYS A 1 85 ? 12.973 39.263 -24.642 1.00 53.91 85 LYS A C 1
ATOM 678 O O . LYS A 1 85 ? 13.254 39.762 -25.731 1.00 53.91 85 LYS A O 1
ATOM 683 N N . ALA A 1 86 ? 11.934 39.643 -23.902 1.00 57.62 86 ALA A N 1
ATOM 684 C CA . ALA A 1 86 ? 11.153 40.830 -24.203 1.00 57.62 86 ALA A CA 1
ATOM 685 C C . ALA A 1 86 ? 12.122 42.018 -24.275 1.00 57.62 86 ALA A C 1
ATOM 687 O O . ALA A 1 86 ? 12.827 42.310 -23.305 1.00 57.62 86 ALA A O 1
ATOM 688 N N . LYS A 1 87 ? 12.222 42.661 -25.444 1.00 48.81 87 LYS A N 1
ATOM 689 C CA . LYS A 1 87 ? 12.909 43.946 -25.543 1.00 48.81 87 LYS A CA 1
ATOM 690 C C . LYS A 1 87 ? 12.113 44.923 -24.689 1.00 48.81 87 LYS A C 1
ATOM 692 O O . LYS A 1 87 ? 10.948 45.183 -24.966 1.00 48.81 87 LYS A O 1
ATOM 697 N N . VAL A 1 88 ? 12.757 45.422 -23.642 1.00 55.12 88 VAL A N 1
ATOM 698 C CA . VAL A 1 88 ? 12.313 46.581 -22.874 1.00 55.12 88 VAL A CA 1
ATOM 699 C C . VAL A 1 88 ? 12.222 47.751 -23.851 1.00 55.12 88 VAL A C 1
ATOM 701 O O . VAL A 1 88 ? 13.226 48.386 -24.163 1.00 55.12 88 VAL A O 1
ATOM 704 N N . GLN A 1 89 ? 11.025 48.014 -24.372 1.00 47.38 89 GLN A N 1
ATOM 705 C CA . GLN A 1 89 ? 10.707 49.284 -25.010 1.00 47.38 89 GLN A CA 1
ATOM 706 C C . GLN A 1 89 ? 10.345 50.262 -23.888 1.00 47.38 89 GLN A C 1
ATOM 708 O O . GLN A 1 89 ? 9.187 50.472 -23.554 1.00 47.38 89 GLN A O 1
ATOM 713 N N . GLN A 1 90 ? 11.399 50.733 -23.225 1.00 46.19 90 GLN A N 1
ATOM 714 C CA . GLN A 1 90 ? 11.627 52.139 -22.921 1.00 46.19 90 GLN A CA 1
ATOM 715 C C . GLN A 1 90 ? 10.357 52.981 -22.698 1.00 46.19 90 GLN A C 1
ATOM 717 O O . GLN A 1 90 ? 9.908 53.714 -23.572 1.00 46.19 90 GLN A O 1
ATOM 722 N N . GLN A 1 91 ? 9.827 52.928 -21.477 1.00 50.19 91 GLN A N 1
ATOM 723 C CA . GLN A 1 91 ? 9.232 54.117 -20.879 1.00 50.19 91 GLN A CA 1
ATOM 724 C C . GLN A 1 91 ? 10.378 55.085 -20.589 1.00 50.19 91 GLN A C 1
ATOM 726 O O . GLN A 1 91 ? 11.191 54.804 -19.711 1.00 50.19 91 GLN A O 1
ATOM 731 N N . GLN A 1 92 ? 10.462 56.182 -21.341 1.00 43.31 92 GLN A N 1
ATOM 732 C CA . GLN A 1 92 ? 10.738 57.516 -20.801 1.00 43.31 92 GLN A CA 1
ATOM 733 C C . GLN A 1 92 ? 10.740 58.576 -21.906 1.00 43.31 92 GLN A C 1
ATOM 735 O O . GLN A 1 92 ? 11.464 58.457 -22.890 1.00 43.31 92 GLN A O 1
ATOM 740 N N . ALA A 1 93 ? 9.989 59.636 -21.599 1.00 40.06 93 ALA A N 1
ATOM 741 C CA . ALA A 1 93 ? 10.125 61.031 -22.013 1.00 40.06 93 ALA A CA 1
ATOM 742 C C . ALA A 1 93 ? 9.000 61.593 -22.899 1.00 40.06 93 ALA A C 1
ATOM 744 O O . ALA A 1 93 ? 8.665 61.045 -23.943 1.00 40.06 93 ALA A O 1
ATOM 745 N N . ALA A 1 94 ? 8.536 62.764 -22.445 1.00 32.47 94 ALA A N 1
ATOM 746 C CA . ALA A 1 94 ? 7.500 63.660 -22.954 1.00 32.47 94 ALA A CA 1
ATOM 747 C C . ALA A 1 94 ? 6.054 63.251 -22.598 1.00 32.47 94 ALA A C 1
ATOM 749 O O . ALA A 1 94 ? 5.579 62.207 -23.014 1.00 32.47 94 ALA A O 1
ATOM 750 N N . ALA A 1 95 ? 5.274 64.030 -21.853 1.00 32.03 95 ALA A N 1
ATOM 751 C CA . ALA A 1 95 ? 5.505 65.361 -21.316 1.00 32.03 95 ALA A CA 1
ATOM 752 C C . ALA A 1 95 ? 4.409 65.692 -20.289 1.00 32.03 95 ALA A C 1
ATOM 754 O O . ALA A 1 95 ? 3.289 65.213 -20.430 1.00 32.03 95 ALA A O 1
ATOM 755 N N . ALA A 1 96 ? 4.787 66.566 -19.355 1.00 35.59 96 ALA A N 1
ATOM 756 C CA . ALA A 1 96 ? 4.009 67.692 -18.843 1.00 35.59 96 ALA A CA 1
ATOM 757 C C . ALA A 1 96 ? 2.785 67.389 -17.947 1.00 35.59 96 ALA A C 1
ATOM 759 O O . ALA A 1 96 ? 1.874 66.672 -18.335 1.00 35.59 96 ALA A O 1
ATOM 760 N N . GLU A 1 97 ? 2.805 67.757 -16.663 1.00 32.19 97 GLU A N 1
ATOM 761 C CA . GLU A 1 97 ? 2.770 69.124 -16.094 1.00 32.19 97 GLU A CA 1
ATOM 762 C C . GLU A 1 97 ? 1.324 69.471 -15.731 1.00 32.19 97 GLU A C 1
ATOM 764 O O . GLU A 1 97 ? 0.474 69.595 -16.606 1.00 32.19 97 GLU A O 1
ATOM 769 N N . GLU A 1 98 ? 1.068 69.565 -14.429 1.00 37.09 98 GLU A N 1
ATOM 770 C CA . GLU A 1 98 ? 0.582 70.796 -13.794 1.00 37.09 98 GLU A CA 1
ATOM 771 C C . GLU A 1 98 ? 1.115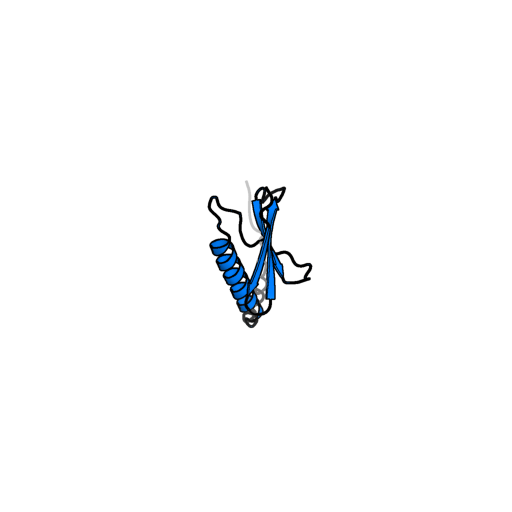 70.857 -12.357 1.00 37.09 98 GLU A C 1
ATOM 773 O O . GLU A 1 98 ? 1.143 69.794 -11.688 1.00 37.09 98 GLU A O 1
#

Foldseek 3Di:
DKDWDWDDDPNWIKTWIWDADDDPPGGTFIWIDIDPDPDIDGPGGDDDPDDPVNSVVVVVVVVVVVVVVVPDDDDPPPPPDDDPPPPPPDPDDDDDDD

Solvent-accessible surface area (backbone atoms only — not comparable to full-atom values): 6394 Å² total; per-residue (Å²): 134,82,57,68,52,73,51,78,56,97,95,41,42,39,42,36,32,54,41,77,38,83,64,99,71,54,48,54,25,40,28,36,27,50,66,90,53,86,64,70,46,70,87,46,68,65,57,98,82,72,42,74,69,60,51,49,53,51,52,51,53,51,51,51,52,52,50,52,61,68,68,44,75,78,75,82,79,76,79,70,67,81,75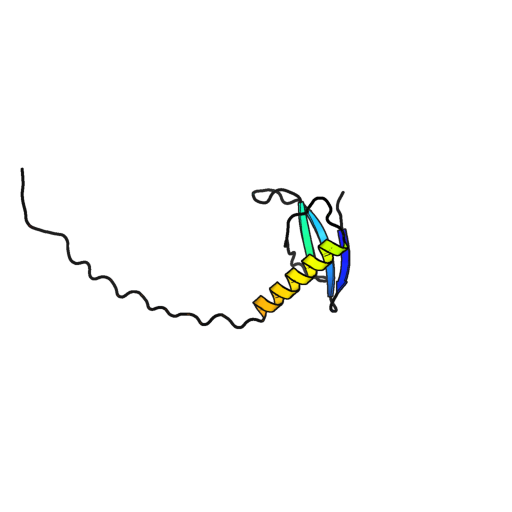,76,78,78,77,81,80,73,90,80,84,88,78,84,88,134

Radius of gyration: 25.92 Å; Cα contacts (8 Å, |Δi|>4): 92; chains: 1; bounding box: 28×84×46 Å

Nearest PDB structures (foldseek):
  4nck-assembly1_A  TM=4.734E-01  e=8.946E-01  Pyrococcus furiosus DSM 3638
  4nch-assembly2_B  TM=4.671E-01  e=1.519E+00  Pyrococcus furiosus DSM 3638
  4nch-assembly1_A  TM=4.525E-01  e=1.611E+00  Pyrococcus furiosus DSM 3638
  8cdd-assembly1_B  TM=5.204E-01  e=2.038E+00  Plasmodium falciparum 3D7
  3cfi-assembly1_A  TM=4.241E-01  e=2.432E+00  Vibrio vulnificus